Protein AF-A0A2W4QR60-F1 (afdb_monomer_lite)

Foldseek 3Di:
DQADPDPFWDWAAQLPPAWPVRTDIDGPVPDDDPPDDDVVSVVCSVVVHDDGSVNSNVVVVVVVVVVVPPD

Secondary structure (DSSP, 8-state):
--EE-SSSEEEE--SSSS-SSSPEEEEGGG----S---HHHHHHHHTT----HHHHHHHHHHHHHHHHT--

Radius of gyration: 12.43 Å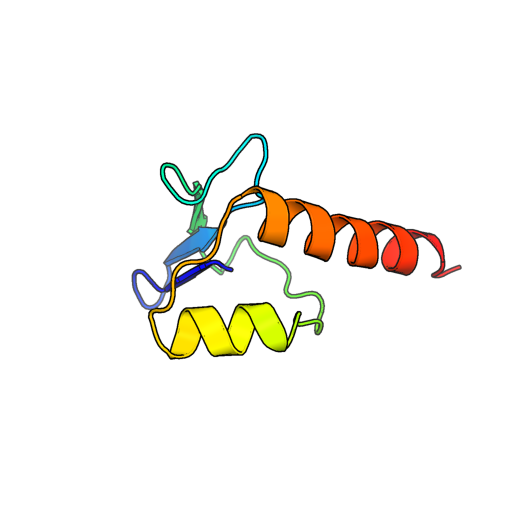; chains: 1; bounding box: 31×22×34 Å

pLDDT: mean 90.78, std 12.8, range [43.53, 98.12]

Structure (mmCIF, N/CA/C/O backbone):
data_AF-A0A2W4QR60-F1
#
_entry.id   AF-A0A2W4QR60-F1
#
loop_
_atom_site.group_PDB
_atom_site.id
_atom_site.type_symbol
_atom_site.label_atom_id
_atom_site.label_alt_id
_atom_site.label_comp_id
_atom_site.label_asym_id
_atom_site.label_entity_id
_atom_site.label_seq_id
_atom_site.pdbx_PDB_ins_code
_atom_site.Cartn_x
_atom_site.Cartn_y
_atom_site.Cartn_z
_atom_site.occupancy
_atom_site.B_iso_or_equiv
_atom_site.auth_seq_id
_atom_site.auth_comp_id
_atom_site.auth_asym_id
_atom_site.auth_atom_id
_atom_site.pdbx_PDB_model_num
ATOM 1 N N . MET A 1 1 ? -1.203 -2.880 -4.036 1.00 91.44 1 MET A N 1
ATOM 2 C CA . MET A 1 1 ? -2.495 -2.486 -3.415 1.00 91.44 1 MET A CA 1
ATOM 3 C C . MET A 1 1 ? -2.291 -2.442 -1.909 1.00 91.44 1 MET A C 1
ATOM 5 O O . MET A 1 1 ? -1.466 -3.212 -1.449 1.00 91.44 1 MET A O 1
ATOM 9 N N . VAL A 1 2 ? -2.978 -1.570 -1.160 1.00 95.75 2 VAL A N 1
ATOM 10 C CA . VAL A 1 2 ? -2.826 -1.511 0.314 1.00 95.75 2 VAL A CA 1
ATOM 11 C C . VAL A 1 2 ? -4.102 -1.826 1.093 1.00 95.75 2 VAL A C 1
ATOM 13 O O . VAL A 1 2 ? -4.026 -2.120 2.280 1.00 95.75 2 VAL A O 1
ATOM 16 N N . ARG A 1 3 ? -5.279 -1.757 0.456 1.00 94.94 3 ARG A N 1
ATOM 17 C CA . ARG A 1 3 ? -6.554 -2.143 1.074 1.00 94.94 3 ARG A CA 1
ATOM 18 C C . ARG A 1 3 ? -7.624 -2.415 0.022 1.00 94.94 3 ARG A C 1
ATOM 20 O O . ARG A 1 3 ? -7.715 -1.668 -0.955 1.00 94.94 3 ARG A O 1
ATOM 27 N N . THR A 1 4 ? -8.471 -3.407 0.266 1.00 95.81 4 THR A N 1
ATOM 28 C CA . THR A 1 4 ? -9.740 -3.590 -0.452 1.00 95.81 4 THR A CA 1
ATOM 29 C C . THR A 1 4 ? -10.822 -2.775 0.246 1.00 95.81 4 THR A C 1
ATOM 31 O O . THR A 1 4 ? -10.940 -2.847 1.466 1.00 95.81 4 THR A O 1
ATOM 34 N N . LEU A 1 5 ? -11.569 -1.963 -0.503 1.00 96.56 5 LEU A N 1
ATOM 35 C CA . LEU A 1 5 ? -12.672 -1.175 0.057 1.00 96.56 5 LEU A CA 1
ATOM 36 C C . LEU A 1 5 ? -14.001 -1.897 -0.157 1.00 96.56 5 LEU A C 1
ATOM 38 O O . LEU A 1 5 ? -14.784 -2.025 0.775 1.00 96.56 5 LEU A O 1
ATOM 42 N N . ASP A 1 6 ? -14.210 -2.398 -1.374 1.00 96.50 6 ASP A N 1
ATOM 43 C CA . ASP A 1 6 ? -15.357 -3.212 -1.766 1.00 96.50 6 ASP A CA 1
ATOM 44 C C . ASP A 1 6 ? -15.004 -4.075 -2.997 1.00 96.50 6 ASP A C 1
ATOM 46 O O . ASP A 1 6 ? -13.839 -4.185 -3.399 1.00 96.50 6 ASP A O 1
ATOM 50 N N . GLU A 1 7 ? -16.010 -4.694 -3.614 1.00 96.44 7 GLU A N 1
ATOM 51 C CA . GLU A 1 7 ? -15.856 -5.549 -4.796 1.00 96.44 7 GLU A CA 1
ATOM 52 C C . GLU A 1 7 ? -15.227 -4.833 -6.001 1.00 96.44 7 GLU A C 1
ATOM 54 O O . GLU A 1 7 ? -14.490 -5.448 -6.772 1.00 96.44 7 GLU A O 1
ATOM 59 N N . ARG A 1 8 ? -15.482 -3.531 -6.166 1.00 97.25 8 ARG A N 1
ATOM 60 C CA . ARG A 1 8 ? -15.074 -2.721 -7.322 1.00 97.25 8 ARG A CA 1
ATOM 61 C C . ARG A 1 8 ? -13.920 -1.782 -7.013 1.00 97.25 8 ARG A C 1
ATOM 63 O O . ARG A 1 8 ? -13.216 -1.396 -7.947 1.00 97.25 8 ARG A O 1
ATOM 70 N N . PHE A 1 9 ? -13.716 -1.389 -5.761 1.00 97.69 9 PHE A N 1
ATOM 71 C CA . PHE A 1 9 ? -12.772 -0.343 -5.382 1.00 97.69 9 PHE A CA 1
ATOM 72 C C . PHE A 1 9 ? -11.695 -0.815 -4.412 1.00 97.69 9 PHE A C 1
ATOM 74 O O . PHE A 1 9 ? -11.911 -1.587 -3.480 1.00 97.69 9 PHE A O 1
ATOM 81 N N . VAL A 1 10 ? -10.498 -0.279 -4.630 1.00 97.75 10 VAL A N 1
ATOM 82 C CA . VAL A 1 10 ? -9.304 -0.568 -3.839 1.00 97.75 10 VAL A CA 1
ATOM 83 C C . VAL A 1 10 ? -8.552 0.721 -3.540 1.00 97.75 10 VAL A C 1
ATOM 85 O O . VAL A 1 10 ? -8.597 1.682 -4.313 1.00 97.75 10 VAL A O 1
ATOM 88 N N . ALA A 1 11 ? -7.828 0.737 -2.428 1.00 97.81 11 ALA A N 1
ATOM 89 C CA . ALA A 1 11 ? -6.887 1.792 -2.091 1.00 97.81 11 ALA A CA 1
ATOM 90 C C . ALA A 1 11 ? -5.471 1.390 -2.527 1.00 97.81 11 ALA A C 1
ATOM 92 O O . ALA A 1 11 ? -4.977 0.296 -2.225 1.00 97.81 11 ALA A O 1
ATOM 93 N N . VAL A 1 12 ? -4.803 2.296 -3.241 1.00 97.00 12 VAL A N 1
ATOM 94 C CA . VAL A 1 12 ? -3.4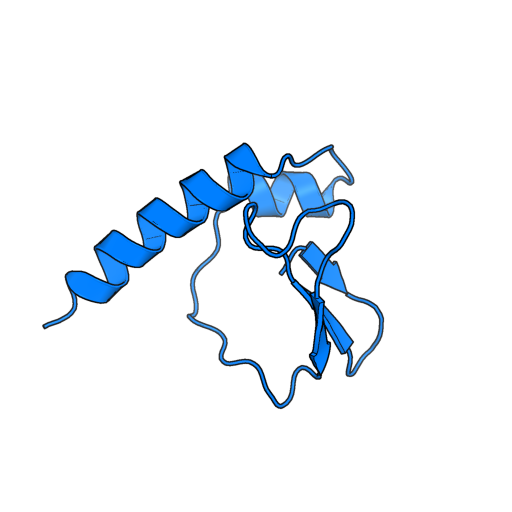20 2.141 -3.701 1.00 97.00 12 VAL A CA 1
ATOM 95 C C . VAL A 1 12 ? -2.548 3.275 -3.167 1.00 97.00 12 VAL A C 1
ATOM 97 O O . VAL A 1 12 ? -2.909 4.451 -3.247 1.00 97.00 12 VAL A O 1
ATOM 100 N N . ALA A 1 13 ? -1.383 2.916 -2.641 1.00 97.19 13 ALA A N 1
ATOM 101 C CA . ALA A 1 13 ? -0.344 3.840 -2.207 1.00 97.19 13 ALA A CA 1
ATOM 102 C C . ALA A 1 13 ? 0.962 3.498 -2.931 1.00 97.19 13 ALA A C 1
ATOM 104 O O . ALA A 1 13 ? 1.195 2.340 -3.276 1.00 97.19 13 ALA A O 1
ATOM 105 N N . ASN A 1 14 ? 1.783 4.516 -3.177 1.00 95.56 14 ASN A N 1
ATOM 106 C CA . ASN A 1 14 ? 3.126 4.379 -3.733 1.00 95.56 14 ASN A CA 1
ATOM 107 C C . ASN A 1 14 ? 4.220 4.909 -2.798 1.00 95.56 14 ASN A C 1
ATOM 109 O O . ASN A 1 14 ? 5.362 5.041 -3.223 1.00 95.56 14 ASN A O 1
ATOM 113 N N . GLY A 1 15 ? 3.865 5.282 -1.564 1.00 96.50 15 GLY A N 1
ATOM 114 C CA . GLY A 1 15 ? 4.821 5.757 -0.564 1.00 96.50 15 GLY A CA 1
ATOM 115 C C . GLY A 1 15 ? 5.422 7.139 -0.848 1.00 96.50 15 GLY A C 1
ATOM 116 O O . GLY A 1 15 ? 6.334 7.575 -0.157 1.00 96.50 15 GLY A O 1
ATOM 117 N N . ARG A 1 16 ? 4.949 7.837 -1.888 1.00 95.56 16 ARG A N 1
ATOM 118 C CA . ARG A 1 16 ? 5.422 9.173 -2.278 1.00 95.56 16 ARG A CA 1
ATOM 119 C C . ARG A 1 16 ? 4.221 10.114 -2.401 1.00 95.56 16 ARG A C 1
ATOM 121 O O . ARG A 1 16 ? 3.658 10.562 -1.412 1.00 95.56 16 ARG A O 1
ATOM 128 N N . LYS A 1 17 ? 3.743 10.359 -3.628 1.00 95.75 17 LYS A N 1
ATOM 129 C CA . LYS A 1 17 ? 2.575 11.222 -3.905 1.00 95.75 17 LYS A CA 1
ATOM 130 C C . LYS A 1 17 ? 1.258 10.660 -3.346 1.00 95.75 17 LYS A C 1
ATOM 132 O O . LYS A 1 17 ? 0.299 11.415 -3.181 1.00 95.75 17 LYS A O 1
ATOM 137 N N . ARG A 1 18 ? 1.174 9.343 -3.124 1.00 97.06 18 ARG A N 1
ATOM 138 C CA . ARG A 1 18 ? 0.027 8.639 -2.529 1.00 97.06 18 ARG A CA 1
ATOM 139 C C . ARG A 1 18 ? 0.530 7.796 -1.362 1.00 97.06 18 ARG A C 1
ATOM 141 O O . ARG A 1 18 ? 1.102 6.733 -1.586 1.00 97.06 18 ARG A O 1
ATOM 148 N N . THR A 1 19 ? 0.340 8.306 -0.152 1.00 97.56 19 THR A N 1
ATOM 149 C CA . THR A 1 19 ? 0.825 7.717 1.102 1.00 97.56 19 THR A CA 1
ATOM 150 C C . THR A 1 19 ? -0.174 6.723 1.698 1.00 97.56 19 THR A C 1
ATOM 152 O O . THR A 1 19 ? -1.325 6.658 1.264 1.00 97.56 19 THR A O 1
ATOM 155 N N . MET A 1 20 ? 0.233 5.984 2.730 1.00 97.00 20 MET A N 1
ATOM 156 C CA . MET A 1 20 ? -0.629 5.120 3.544 1.00 97.00 20 MET A CA 1
ATOM 157 C C . MET A 1 20 ? -1.732 5.895 4.265 1.00 97.00 20 MET A C 1
ATOM 159 O O . MET A 1 20 ? -2.833 5.375 4.438 1.00 97.00 20 MET A O 1
ATOM 163 N N . SER A 1 21 ? -1.461 7.143 4.655 1.00 96.62 21 SER A N 1
ATOM 164 C CA . SER A 1 21 ? -2.452 8.037 5.265 1.00 96.62 21 SER A CA 1
ATOM 165 C C . SER A 1 21 ? -3.427 8.636 4.249 1.00 96.62 21 SER A C 1
ATOM 167 O O . SER A 1 21 ? -4.561 8.956 4.599 1.00 96.62 21 SER A O 1
ATOM 169 N N . ARG A 1 22 ? -3.013 8.779 2.981 1.00 97.44 22 ARG A N 1
ATOM 170 C CA . ARG A 1 22 ? -3.843 9.337 1.905 1.00 97.44 22 ARG A CA 1
ATOM 171 C C . ARG A 1 22 ? -3.735 8.517 0.610 1.00 97.44 22 ARG A C 1
ATOM 173 O O . ARG A 1 22 ? -3.259 9.033 -0.415 1.00 97.44 22 ARG A O 1
ATOM 180 N N . PRO A 1 23 ? -4.183 7.247 0.632 1.00 97.69 23 PRO A N 1
ATOM 181 C CA . PRO A 1 23 ? -4.117 6.377 -0.530 1.00 97.69 23 PRO A CA 1
ATOM 182 C C . PRO A 1 23 ? -5.081 6.861 -1.615 1.00 97.69 23 PRO A C 1
ATOM 184 O O . PRO A 1 23 ? -6.089 7.520 -1.356 1.00 97.69 23 PRO A O 1
ATOM 187 N N . LYS A 1 24 ? -4.783 6.526 -2.870 1.00 98.00 24 LYS A N 1
ATOM 188 C CA . LYS A 1 24 ? -5.693 6.786 -3.986 1.00 98.00 24 LYS A CA 1
ATOM 189 C C . LYS A 1 24 ? -6.734 5.677 -4.059 1.00 98.00 24 LYS A C 1
ATOM 191 O O . LYS A 1 24 ? -6.370 4.508 -4.138 1.00 98.00 24 LYS A O 1
ATOM 196 N N . VAL A 1 25 ? -8.009 6.042 -4.130 1.00 98.06 25 VAL A N 1
ATOM 197 C CA . VAL A 1 25 ? -9.078 5.094 -4.457 1.00 98.06 25 VAL A CA 1
ATOM 198 C C . VAL A 1 25 ? -9.084 4.849 -5.965 1.00 98.06 25 VAL A C 1
ATOM 200 O O . VAL A 1 25 ? -9.044 5.790 -6.764 1.00 98.06 25 VAL A O 1
ATOM 203 N N . LYS A 1 26 ? -9.092 3.580 -6.366 1.00 97.50 26 LYS A N 1
ATOM 204 C CA . LYS A 1 26 ? -9.120 3.146 -7.763 1.00 97.50 26 LYS A CA 1
ATOM 205 C C . LYS A 1 26 ? -10.192 2.091 -7.958 1.00 97.50 26 LYS A C 1
ATOM 207 O O . LYS A 1 26 ? -10.308 1.165 -7.164 1.00 97.50 26 LYS A O 1
ATOM 212 N N . ASN A 1 27 ? -10.948 2.229 -9.043 1.00 98.00 27 ASN A N 1
ATOM 213 C CA . ASN A 1 27 ? -11.792 1.142 -9.512 1.00 98.00 27 ASN A CA 1
ATOM 214 C C . ASN A 1 27 ? -10.894 0.062 -10.134 1.00 98.00 27 ASN A C 1
ATOM 216 O O . ASN A 1 27 ? -10.022 0.390 -10.944 1.00 98.00 27 ASN A O 1
ATOM 220 N N . ARG A 1 28 ? -11.119 -1.199 -9.768 1.00 96.06 28 ARG A N 1
ATOM 221 C CA . ARG A 1 28 ? -10.363 -2.369 -10.230 1.00 96.06 28 ARG A CA 1
ATOM 222 C C . ARG A 1 28 ? -10.352 -2.493 -11.753 1.00 96.06 28 ARG A C 1
ATOM 224 O O . ARG A 1 28 ? -9.329 -2.875 -12.298 1.00 96.06 28 ARG A O 1
ATOM 231 N N . ARG A 1 29 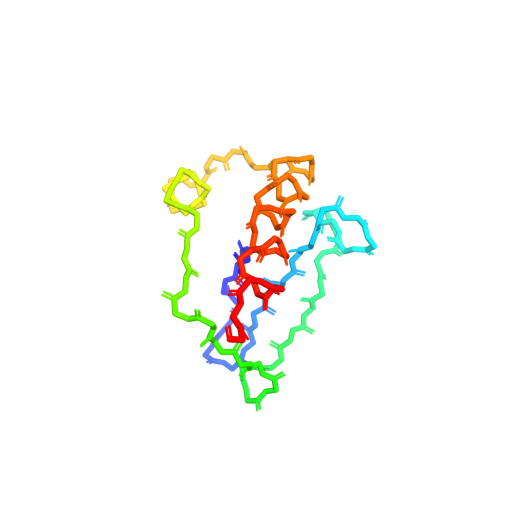? -11.414 -2.057 -12.446 1.00 97.00 29 ARG A N 1
ATOM 232 C CA . ARG A 1 29 ? -11.489 -2.054 -13.923 1.00 97.00 29 ARG A CA 1
ATOM 233 C C . ARG A 1 29 ? -10.476 -1.127 -14.614 1.00 97.00 29 ARG A C 1
ATOM 235 O O . ARG A 1 29 ? -10.332 -1.175 -15.825 1.00 97.00 29 ARG A O 1
ATOM 242 N N . HIS A 1 30 ? -9.839 -0.224 -13.864 1.00 96.00 30 HIS A N 1
ATOM 243 C CA . HIS A 1 30 ? -8.831 0.722 -14.362 1.00 96.00 30 HIS A CA 1
ATOM 244 C C . HIS A 1 30 ? -7.427 0.403 -13.834 1.00 96.00 30 HIS A C 1
ATOM 246 O O . HIS A 1 30 ? -6.570 1.292 -13.797 1.00 96.00 30 HIS A O 1
ATOM 252 N N . LEU A 1 31 ? -7.226 -0.810 -13.320 1.00 94.38 31 LEU A N 1
ATOM 253 C CA . LEU A 1 31 ? -5.946 -1.295 -12.833 1.00 94.38 31 LEU A CA 1
ATOM 254 C C . LEU A 1 31 ? -5.511 -2.486 -13.677 1.00 94.38 31 LEU A C 1
ATOM 256 O O . LEU A 1 31 ? -6.303 -3.383 -13.942 1.00 94.38 31 LEU A O 1
ATOM 260 N N . GLU A 1 32 ? -4.235 -2.493 -14.028 1.00 93.38 32 GLU A N 1
ATOM 261 C CA . GLU A 1 32 ? -3.545 -3.661 -14.551 1.00 93.38 32 GLU A CA 1
ATOM 262 C C . GLU A 1 32 ? -2.775 -4.325 -13.405 1.00 93.38 32 GLU A C 1
ATOM 264 O O . GLU A 1 32 ? -2.186 -3.641 -12.559 1.00 93.38 32 GLU A O 1
ATOM 269 N N . VAL A 1 33 ? -2.822 -5.655 -13.335 1.00 89.50 33 VAL A N 1
ATOM 270 C CA . VAL A 1 33 ? -2.156 -6.435 -12.287 1.00 89.50 33 VAL A CA 1
ATOM 271 C C . VAL A 1 33 ? -0.897 -7.059 -12.872 1.00 89.50 33 VAL A C 1
ATOM 273 O O . VAL A 1 33 ? -0.977 -7.943 -13.713 1.00 89.50 33 VAL A O 1
ATOM 276 N N . ILE A 1 34 ? 0.264 -6.635 -12.378 1.00 86.25 34 ILE A N 1
ATOM 277 C CA . ILE A 1 34 ? 1.579 -7.025 -12.912 1.00 86.25 34 ILE A CA 1
ATOM 278 C C . ILE A 1 34 ? 2.103 -8.382 -12.398 1.00 86.25 34 ILE A C 1
ATOM 280 O O . ILE A 1 34 ? 3.307 -8.599 -12.376 1.00 86.25 34 ILE A O 1
ATOM 284 N N . GLY A 1 35 ? 1.233 -9.285 -11.926 1.00 86.88 35 GLY A N 1
ATOM 285 C CA . GLY A 1 35 ? 1.600 -10.645 -11.472 1.00 86.88 35 GLY A CA 1
ATOM 286 C C . GLY A 1 35 ? 2.627 -10.739 -10.329 1.00 86.88 35 GLY A C 1
ATOM 287 O O . GLY A 1 35 ? 3.010 -11.836 -9.936 1.00 86.88 35 GLY A O 1
ATOM 288 N N . TRP A 1 36 ? 3.073 -9.606 -9.789 1.00 89.56 36 TRP A N 1
ATOM 289 C CA . TRP A 1 36 ? 4.142 -9.509 -8.806 1.00 89.56 36 TRP A CA 1
ATOM 290 C C . TRP 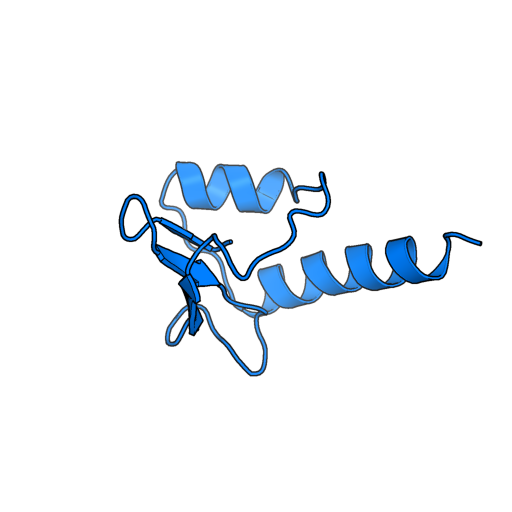A 1 36 ? 3.620 -9.007 -7.464 1.00 89.56 36 TRP A C 1
ATOM 292 O O . TRP A 1 36 ? 2.762 -8.120 -7.398 1.00 89.56 36 TRP A O 1
ATOM 302 N N . VAL A 1 37 ? 4.197 -9.536 -6.387 1.00 91.44 37 VAL A N 1
ATOM 303 C CA . VAL A 1 37 ? 3.915 -9.119 -5.016 1.00 91.44 37 VAL A CA 1
ATOM 304 C C . VAL A 1 37 ? 5.202 -9.072 -4.192 1.00 91.44 37 VAL A C 1
ATOM 306 O O . VAL A 1 37 ? 6.052 -9.956 -4.293 1.00 91.44 37 VAL A O 1
ATOM 309 N N . ASP A 1 38 ? 5.335 -8.047 -3.351 1.00 94.31 38 ASP A N 1
ATOM 310 C CA . ASP A 1 38 ? 6.338 -8.017 -2.288 1.00 94.31 38 ASP A CA 1
ATOM 311 C C . ASP A 1 38 ? 5.816 -8.849 -1.111 1.00 94.31 38 ASP A C 1
ATOM 313 O O . ASP A 1 38 ? 4.915 -8.408 -0.393 1.00 94.31 38 ASP A O 1
ATOM 317 N N . ALA A 1 39 ? 6.322 -10.074 -0.952 1.00 94.50 39 ALA A N 1
ATOM 318 C CA . ALA A 1 39 ? 5.809 -11.006 0.054 1.00 94.50 39 ALA A CA 1
ATOM 319 C C . ALA A 1 39 ? 5.868 -10.451 1.498 1.00 94.50 39 ALA A C 1
ATOM 321 O O . ALA A 1 39 ? 4.851 -10.536 2.189 1.00 94.50 39 ALA A O 1
ATOM 322 N N . PRO A 1 40 ? 6.967 -9.809 1.954 1.00 95.31 40 PRO A N 1
ATOM 323 C CA . PRO A 1 40 ? 7.017 -9.215 3.292 1.00 95.31 40 PRO A CA 1
ATOM 324 C C . PRO A 1 40 ? 5.962 -8.127 3.530 1.00 95.31 40 PRO A C 1
ATOM 326 O O . PRO A 1 40 ? 5.366 -8.054 4.609 1.00 95.31 40 PRO A O 1
ATOM 329 N N . LEU A 1 41 ? 5.723 -7.254 2.547 1.00 96.12 41 LEU A N 1
ATOM 330 C CA . LEU A 1 41 ? 4.682 -6.235 2.657 1.00 96.12 41 LEU A CA 1
ATOM 331 C C . LEU A 1 41 ? 3.276 -6.829 2.605 1.00 96.12 41 LEU A C 1
ATOM 333 O O . LEU A 1 41 ? 2.408 -6.361 3.342 1.00 96.12 41 LEU A O 1
ATOM 337 N N . ALA A 1 42 ? 3.046 -7.843 1.770 1.00 95.50 42 ALA A N 1
ATOM 338 C CA . ALA A 1 42 ? 1.761 -8.531 1.698 1.00 95.50 42 ALA A CA 1
ATOM 339 C C . ALA A 1 42 ? 1.401 -9.178 3.042 1.00 95.50 42 ALA A C 1
ATOM 341 O O . ALA A 1 42 ? 0.343 -8.877 3.587 1.00 95.50 42 ALA A O 1
ATOM 342 N N . GLU A 1 43 ? 2.321 -9.942 3.636 1.00 97.00 43 GLU A N 1
ATOM 343 C CA . GLU A 1 43 ? 2.124 -10.589 4.940 1.00 97.00 43 GLU A CA 1
ATOM 344 C C . GLU A 1 43 ? 1.823 -9.564 6.047 1.00 97.00 43 GLU A C 1
ATOM 346 O O . GLU A 1 43 ? 0.948 -9.766 6.892 1.00 97.00 43 GLU A O 1
ATOM 351 N N . ARG A 1 44 ? 2.517 -8.417 6.039 1.00 97.06 44 ARG A N 1
ATOM 352 C CA . ARG A 1 44 ? 2.245 -7.323 6.984 1.00 97.06 44 ARG A CA 1
ATOM 353 C C . ARG A 1 44 ? 0.840 -6.759 6.822 1.00 97.06 44 ARG A C 1
ATOM 355 O O . ARG A 1 44 ? 0.164 -6.561 7.828 1.00 97.06 44 ARG A O 1
ATOM 362 N N . LEU A 1 45 ? 0.413 -6.492 5.588 1.00 96.06 45 LEU A N 1
ATOM 363 C CA . LEU A 1 45 ? -0.928 -5.978 5.308 1.00 96.06 45 LEU A CA 1
ATOM 364 C C . LEU A 1 45 ? -2.007 -6.985 5.720 1.00 96.06 45 LEU A C 1
ATOM 366 O O . LEU A 1 45 ? -2.982 -6.590 6.355 1.00 96.06 45 LEU A O 1
ATOM 370 N N . GLU A 1 46 ? -1.811 -8.270 5.421 1.00 96.00 46 GLU A N 1
ATOM 371 C CA . GLU A 1 46 ? -2.725 -9.356 5.797 1.00 96.00 46 GLU A CA 1
ATOM 372 C C . GLU A 1 46 ? -2.863 -9.500 7.315 1.00 96.00 46 GLU A C 1
ATOM 374 O O . GLU A 1 46 ? -3.965 -9.687 7.826 1.00 96.00 46 GLU A O 1
ATOM 379 N N . ARG A 1 47 ? -1.763 -9.332 8.058 1.00 97.00 47 ARG A N 1
ATOM 380 C CA . ARG A 1 47 ? -1.755 -9.360 9.530 1.00 97.00 47 ARG A CA 1
ATOM 381 C C . ARG A 1 47 ? -2.194 -8.049 10.187 1.00 97.00 47 ARG A C 1
ATOM 383 O O . ARG A 1 47 ? -2.145 -7.942 11.410 1.00 97.00 47 ARG A O 1
ATOM 390 N N . GLY A 1 48 ? -2.569 -7.029 9.411 1.00 95.00 48 GLY A N 1
ATOM 391 C CA . GLY A 1 48 ? -2.916 -5.706 9.940 1.00 95.00 48 GLY A CA 1
ATOM 392 C C . GLY A 1 48 ? -1.739 -4.967 10.593 1.00 95.00 48 GLY A C 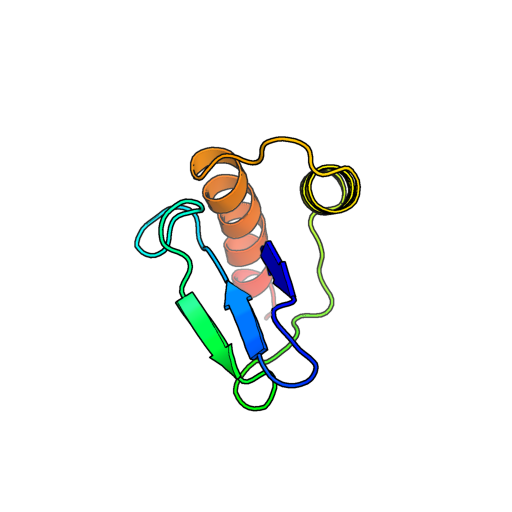1
ATOM 393 O O . GLY A 1 48 ? -1.943 -4.027 11.361 1.00 95.00 48 GLY A O 1
ATOM 394 N N . LEU A 1 49 ? -0.502 -5.378 10.305 1.00 96.50 49 LEU A N 1
ATOM 395 C CA . LEU A 1 49 ? 0.701 -4.732 10.812 1.00 96.50 49 LEU A CA 1
ATOM 396 C C . LEU A 1 49 ? 0.941 -3.399 10.102 1.00 96.50 49 LEU A C 1
ATOM 398 O O . LEU A 1 49 ? 0.580 -3.189 8.942 1.00 96.50 49 LEU A O 1
ATOM 402 N N . LYS A 1 50 ? 1.626 -2.488 10.799 1.00 95.19 50 LYS A N 1
ATOM 403 C CA . LYS A 1 50 ? 1.994 -1.192 10.231 1.00 95.19 50 LYS A CA 1
ATOM 404 C C . LYS A 1 50 ? 2.938 -1.377 9.034 1.00 95.19 50 LYS A C 1
ATOM 406 O O . LYS A 1 50 ? 3.996 -2.007 9.143 1.00 95.19 50 LYS A O 1
ATOM 411 N N . VAL A 1 51 ? 2.559 -0.756 7.921 1.00 97.50 51 VAL A N 1
ATOM 412 C CA . VAL A 1 51 ? 3.378 -0.562 6.720 1.00 97.50 51 VAL A CA 1
ATOM 413 C C . VAL A 1 51 ? 3.630 0.933 6.553 1.00 97.50 51 VAL A C 1
ATOM 415 O O . VAL A 1 51 ? 2.695 1.726 6.684 1.00 97.50 51 VAL A O 1
ATOM 418 N N . THR A 1 52 ? 4.881 1.325 6.311 1.00 97.75 52 THR A N 1
ATOM 419 C CA . THR A 1 52 ? 5.265 2.731 6.112 1.00 97.75 52 THR A CA 1
ATOM 420 C C . THR A 1 52 ? 5.381 3.095 4.636 1.00 97.75 52 THR A C 1
ATOM 422 O O . THR A 1 52 ? 5.506 2.233 3.762 1.00 97.75 52 THR A O 1
ATOM 425 N N . ASP A 1 53 ? 5.353 4.397 4.364 1.00 98.12 53 ASP A N 1
ATOM 426 C CA . ASP A 1 53 ? 5.511 4.938 3.018 1.00 98.12 53 ASP A CA 1
ATOM 427 C C . ASP A 1 53 ? 6.888 4.602 2.426 1.00 98.12 53 ASP A C 1
ATOM 429 O O . ASP A 1 53 ? 6.987 4.225 1.260 1.00 98.12 53 ASP A O 1
ATOM 433 N N . GLU A 1 54 ? 7.941 4.628 3.244 1.00 97.50 54 GLU A N 1
ATOM 434 C CA . GLU A 1 54 ? 9.304 4.274 2.842 1.00 97.50 54 GLU A CA 1
ATOM 435 C C . GLU A 1 54 ? 9.410 2.807 2.420 1.00 97.50 54 GLU A C 1
ATOM 437 O O . GLU A 1 54 ? 10.059 2.503 1.419 1.00 97.50 54 GLU A O 1
ATOM 442 N N . GLN A 1 55 ? 8.751 1.891 3.143 1.00 96.94 55 GLN A N 1
ATOM 443 C CA . GLN A 1 55 ? 8.752 0.472 2.781 1.00 96.94 55 GLN A CA 1
ATOM 444 C C . GLN A 1 55 ? 8.085 0.250 1.417 1.00 96.94 55 GLN A C 1
ATOM 446 O O . GLN A 1 55 ? 8.614 -0.490 0.588 1.00 96.94 55 GLN A O 1
ATOM 451 N N . ILE A 1 56 ? 6.964 0.931 1.155 1.00 96.56 56 ILE A N 1
ATOM 452 C CA . ILE A 1 56 ? 6.265 0.858 -0.136 1.00 96.56 56 ILE A CA 1
ATOM 453 C C . ILE A 1 56 ? 7.132 1.438 -1.253 1.00 96.56 56 ILE A C 1
ATOM 455 O O . ILE A 1 56 ? 7.271 0.813 -2.302 1.00 96.56 56 ILE A O 1
ATOM 459 N N . ALA A 1 57 ? 7.719 2.619 -1.043 1.00 96.00 57 ALA A N 1
ATOM 460 C CA . ALA A 1 57 ? 8.561 3.265 -2.044 1.00 96.00 57 ALA A CA 1
ATOM 461 C C . ALA A 1 57 ? 9.756 2.376 -2.429 1.00 96.00 57 ALA A C 1
ATOM 463 O O . ALA A 1 57 ? 9.994 2.158 -3.614 1.00 96.00 57 ALA A O 1
ATOM 464 N N . LYS A 1 58 ? 10.437 1.790 -1.436 1.00 94.81 58 LYS A N 1
ATOM 465 C CA . LYS A 1 58 ? 11.577 0.889 -1.648 1.00 94.81 58 LYS A 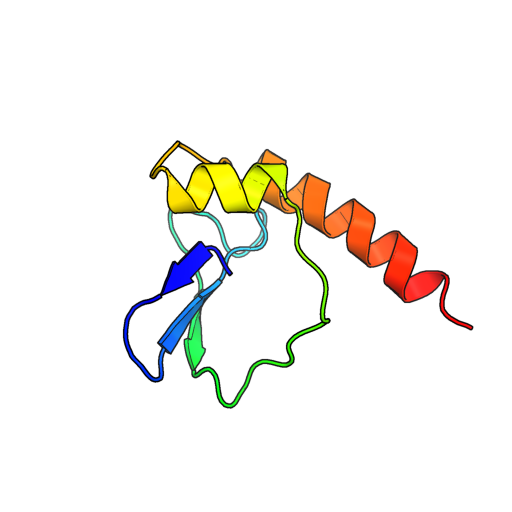CA 1
ATOM 466 C C . LYS A 1 58 ? 11.191 -0.397 -2.390 1.00 94.81 58 LYS A C 1
ATOM 468 O O . LYS A 1 58 ? 11.908 -0.835 -3.289 1.00 94.81 58 LYS A O 1
ATOM 473 N N . ALA A 1 59 ? 10.048 -0.996 -2.052 1.00 93.38 59 ALA A N 1
ATOM 474 C CA . ALA A 1 59 ? 9.554 -2.175 -2.764 1.00 93.38 59 ALA A CA 1
ATOM 475 C C . ALA A 1 59 ? 9.255 -1.859 -4.241 1.00 93.38 59 ALA A C 1
ATOM 477 O O . ALA A 1 59 ? 9.608 -2.633 -5.128 1.00 93.38 59 ALA A O 1
ATOM 478 N N . LEU A 1 60 ? 8.667 -0.692 -4.526 1.00 92.06 60 LEU A N 1
ATOM 479 C CA . LEU A 1 60 ? 8.368 -0.262 -5.896 1.00 92.06 60 LEU A CA 1
ATOM 480 C C . LEU A 1 60 ? 9.623 0.070 -6.718 1.00 92.06 60 LEU A C 1
ATOM 482 O O . LEU A 1 60 ? 9.626 -0.174 -7.922 1.00 92.06 60 LEU A O 1
ATOM 486 N N . GLU A 1 61 ? 10.690 0.578 -6.100 1.00 90.00 61 GLU A N 1
ATOM 487 C CA . GLU A 1 61 ? 11.985 0.789 -6.772 1.00 90.00 61 GLU A CA 1
ATOM 488 C C . GLU A 1 61 ? 12.569 -0.537 -7.294 1.00 90.00 61 GLU A C 1
ATOM 490 O O . GLU A 1 61 ? 13.091 -0.591 -8.407 1.00 90.00 61 GLU A O 1
ATOM 495 N N . THR A 1 62 ? 12.371 -1.636 -6.556 1.00 84.62 62 THR A N 1
ATOM 496 C CA . THR A 1 62 ? 12.778 -2.987 -6.988 1.00 84.62 62 THR A CA 1
ATOM 497 C C . THR A 1 62 ? 11.995 -3.454 -8.223 1.00 84.62 62 THR A C 1
ATOM 499 O O . THR A 1 62 ? 12.539 -4.144 -9.082 1.00 84.62 62 THR A O 1
ATOM 502 N N . ILE A 1 63 ? 10.719 -3.068 -8.343 1.00 79.44 63 ILE A N 1
ATOM 503 C CA . ILE A 1 63 ? 9.899 -3.375 -9.526 1.00 79.44 63 ILE A CA 1
ATOM 504 C C . ILE A 1 63 ? 10.330 -2.533 -10.722 1.00 79.44 63 ILE A C 1
ATOM 506 O O . ILE A 1 63 ? 10.434 -3.065 -11.819 1.00 79.44 63 ILE A O 1
ATOM 510 N N . ALA A 1 64 ? 10.561 -1.231 -10.536 1.00 67.19 64 ALA A N 1
ATOM 511 C CA . ALA A 1 64 ? 10.926 -0.339 -11.634 1.00 67.19 64 ALA A CA 1
ATOM 512 C C . ALA A 1 64 ? 12.218 -0.798 -12.331 1.00 67.19 64 ALA A C 1
ATOM 514 O O . ALA A 1 64 ? 12.287 -0.755 -13.555 1.00 67.19 64 ALA A O 1
ATOM 515 N N . GLY A 1 65 ? 13.193 -1.312 -11.570 1.00 62.66 65 GLY A N 1
ATOM 516 C CA . GLY A 1 65 ? 14.370 -1.978 -12.138 1.00 62.66 65 GLY A CA 1
ATOM 517 C C . GLY A 1 65 ? 13.998 -3.184 -13.010 1.00 62.66 65 GLY A C 1
ATOM 518 O O . GLY A 1 65 ? 14.404 -3.257 -14.161 1.00 62.66 65 GLY A O 1
ATOM 519 N N . ARG A 1 66 ? 13.123 -4.066 -12.514 1.00 60.91 66 ARG A N 1
ATOM 520 C CA . ARG A 1 66 ? 12.683 -5.281 -13.229 1.00 60.91 66 ARG A CA 1
ATOM 521 C C . ARG A 1 66 ? 11.840 -5.010 -14.476 1.00 60.91 66 ARG A C 1
ATOM 523 O O . ARG A 1 66 ? 11.932 -5.762 -15.435 1.00 60.91 66 ARG A O 1
ATOM 530 N N . VAL A 1 67 ? 11.014 -3.963 -14.470 1.00 60.16 67 VAL A N 1
ATOM 531 C CA . VAL A 1 67 ? 10.224 -3.554 -15.647 1.00 60.16 67 VAL A CA 1
ATOM 532 C C . VAL A 1 67 ? 11.131 -2.982 -16.740 1.00 60.16 67 VAL A C 1
ATOM 534 O O . VAL A 1 67 ? 10.847 -3.175 -17.916 1.00 60.16 67 VAL A O 1
ATOM 537 N N . ASN A 1 68 ? 12.234 -2.324 -16.370 1.00 57.62 68 ASN A N 1
ATOM 538 C CA . ASN A 1 68 ? 13.199 -1.781 -17.330 1.00 57.62 68 ASN A CA 1
ATOM 539 C C . ASN A 1 68 ? 14.168 -2.837 -17.896 1.00 57.62 68 ASN A C 1
ATOM 541 O O . ASN A 1 68 ? 14.738 -2.613 -18.958 1.00 57.62 68 ASN A O 1
ATOM 545 N N . GLU A 1 69 ? 14.350 -3.972 -17.217 1.00 50.97 69 GLU A N 1
ATOM 546 C CA . GLU A 1 69 ? 15.198 -5.095 -17.660 1.00 50.97 69 GLU A CA 1
ATOM 547 C C . GLU A 1 69 ? 14.466 -6.096 -18.576 1.00 50.97 69 GLU A C 1
ATOM 549 O O . GLU A 1 69 ? 15.051 -7.082 -19.015 1.00 50.97 69 GLU A O 1
ATOM 554 N N . GLY A 1 70 ? 13.191 -5.847 -18.886 1.00 51.12 70 GLY A N 1
ATOM 555 C CA . GLY A 1 70 ? 12.425 -6.607 -19.870 1.00 51.12 70 GLY A CA 1
ATOM 556 C C . GLY A 1 70 ? 12.515 -6.005 -21.275 1.00 51.12 70 GLY A C 1
ATOM 557 O O . GLY A 1 70 ? 11.554 -5.372 -21.713 1.00 51.12 70 GLY A O 1
ATOM 558 N N . VAL A 1 71 ? 13.644 -6.226 -21.963 1.00 43.53 71 VAL A N 1
ATOM 559 C CA . VAL A 1 71 ? 13.779 -6.232 -23.438 1.00 43.53 71 VAL A CA 1
ATOM 560 C C . VAL A 1 71 ? 14.532 -7.490 -23.843 1.00 43.53 71 VAL A C 1
ATOM 562 O O . VAL A 1 71 ? 15.622 -7.715 -23.275 1.00 43.53 71 VAL A O 1
#

Sequence (71 aa):
MVRTLDERFVAVANGRKRTMSRPKVKNRRHLEVIGWVDAPLAERLERGLKVTDEQIAKALETIAGRVNEGV